Protein AF-A0A376D5G4-F1 (afdb_monomer_lite)

Foldseek 3Di:
DDCDLVNLQPVLLVQALVNLVVVLVVLVVVLVVLVVVVVVVVVVVVVLVPDPVNPVPDDPVNVVVVVVVVVVSVVVSVSSVSSNVSSVVSNVVNVVVVVVVVVVVVVPD

Structure (mmCIF, N/CA/C/O backbone):
data_AF-A0A376D5G4-F1
#
_entry.id   AF-A0A376D5G4-F1
#
loop_
_atom_site.group_PDB
_atom_site.id
_atom_site.type_symbol
_atom_site.label_atom_id
_atom_site.label_alt_id
_atom_site.label_comp_id
_atom_site.label_asym_id
_atom_site.label_entity_id
_atom_site.label_seq_id
_atom_site.pdbx_PDB_ins_code
_atom_site.Cartn_x
_atom_site.Cartn_y
_atom_site.Cartn_z
_atom_site.occupancy
_atom_site.B_iso_or_equiv
_atom_site.auth_seq_id
_atom_site.auth_comp_id
_atom_site.auth_asym_id
_atom_site.auth_atom_id
_atom_site.pdbx_PDB_model_num
ATOM 1 N N . MET A 1 1 ? -14.534 -16.617 10.571 1.00 50.06 1 MET A N 1
ATOM 2 C CA . MET A 1 1 ? -14.064 -15.973 9.324 1.00 50.06 1 MET A CA 1
ATOM 3 C C . MET A 1 1 ? -12.883 -15.090 9.670 1.00 50.06 1 MET A C 1
ATOM 5 O O . MET A 1 1 ? -12.962 -14.406 10.684 1.00 50.06 1 MET A O 1
ATOM 9 N N . ALA A 1 2 ? -11.804 -15.140 8.888 1.00 60.34 2 ALA A N 1
ATOM 10 C CA . ALA A 1 2 ? -10.688 -14.211 9.049 1.00 60.34 2 ALA A CA 1
ATOM 11 C C . ALA A 1 2 ? -11.175 -12.782 8.752 1.00 60.34 2 ALA A C 1
ATOM 13 O O . ALA A 1 2 ? -11.912 -12.575 7.790 1.00 60.34 2 ALA A O 1
ATOM 14 N N . LYS A 1 3 ? -10.819 -11.820 9.607 1.00 66.00 3 LYS A N 1
ATOM 15 C CA . LYS A 1 3 ? -11.129 -10.401 9.404 1.00 66.00 3 LYS A CA 1
ATOM 16 C C . LYS A 1 3 ? -10.100 -9.841 8.426 1.00 66.00 3 LYS A C 1
ATOM 18 O O . LYS A 1 3 ? -8.978 -9.539 8.821 1.00 66.00 3 LYS A O 1
ATOM 23 N N . ASP A 1 4 ? -10.458 -9.799 7.151 1.00 66.62 4 ASP A N 1
ATOM 24 C CA . ASP A 1 4 ? -9.602 -9.281 6.086 1.00 66.62 4 ASP A CA 1
ATOM 25 C C . ASP A 1 4 ? -9.781 -7.763 5.885 1.00 66.62 4 ASP A C 1
ATOM 27 O O . ASP A 1 4 ? -10.556 -7.093 6.577 1.00 66.62 4 ASP A O 1
ATOM 31 N N . ALA A 1 5 ? -9.043 -7.201 4.926 1.00 65.06 5 ALA A N 1
ATOM 32 C CA . ALA A 1 5 ? -9.103 -5.778 4.608 1.00 65.06 5 ALA A CA 1
ATOM 33 C C . ALA A 1 5 ? -10.511 -5.316 4.188 1.00 65.06 5 ALA A C 1
ATOM 35 O O . ALA A 1 5 ? -10.914 -4.200 4.512 1.00 65.06 5 ALA A O 1
ATOM 36 N N . TYR A 1 6 ? -11.283 -6.167 3.506 1.00 67.88 6 TYR A N 1
ATOM 37 C CA . TYR A 1 6 ? -12.645 -5.830 3.094 1.00 67.88 6 TYR A CA 1
ATOM 38 C C . TYR A 1 6 ? -13.570 -5.710 4.309 1.00 67.88 6 TYR A C 1
ATOM 40 O O . TYR A 1 6 ? -14.337 -4.748 4.420 1.00 67.88 6 TYR A O 1
ATOM 48 N N . TRP A 1 7 ? -13.442 -6.630 5.266 1.00 72.00 7 TRP A N 1
ATOM 49 C CA . TRP A 1 7 ? -14.158 -6.559 6.537 1.00 72.00 7 TRP A CA 1
ATOM 50 C C . TRP A 1 7 ? -13.809 -5.287 7.328 1.00 72.00 7 TRP A C 1
ATOM 52 O O . TRP A 1 7 ? -14.705 -4.613 7.837 1.00 72.00 7 TRP A O 1
ATOM 62 N N . LEU A 1 8 ? -12.528 -4.901 7.372 1.00 66.50 8 LEU A N 1
ATOM 63 C CA . LEU A 1 8 ? -12.057 -3.675 8.039 1.00 66.50 8 LEU A CA 1
ATOM 64 C C . LEU A 1 8 ? -12.554 -2.373 7.397 1.00 66.50 8 LEU A C 1
ATOM 66 O O . LEU A 1 8 ? -12.542 -1.333 8.049 1.00 66.50 8 LEU A O 1
ATOM 70 N N . VAL A 1 9 ? -12.982 -2.393 6.138 1.00 68.81 9 VAL A N 1
ATOM 71 C CA . VAL A 1 9 ? -13.575 -1.217 5.487 1.00 68.81 9 VAL A CA 1
ATOM 72 C C . VAL A 1 9 ? -15.091 -1.203 5.670 1.00 68.81 9 VAL A C 1
ATOM 74 O O . VAL A 1 9 ? -15.668 -0.159 5.967 1.00 68.81 9 VAL A O 1
ATOM 77 N N . LYS A 1 10 ? -15.748 -2.358 5.525 1.00 73.62 10 LYS A N 1
ATOM 78 C CA . LYS A 1 10 ? -17.213 -2.458 5.497 1.00 73.62 10 LYS A CA 1
ATOM 79 C C . LYS A 1 10 ? -17.859 -2.568 6.877 1.00 73.62 10 LYS A C 1
ATOM 81 O O . LYS A 1 10 ? -18.902 -1.970 7.121 1.00 73.62 10 LYS A O 1
ATOM 86 N N . ASP A 1 11 ? -17.257 -3.343 7.771 1.00 77.56 11 ASP A N 1
ATOM 87 C CA . ASP A 1 11 ? -17.857 -3.774 9.038 1.00 77.56 11 ASP A CA 1
ATOM 88 C C . ASP A 1 11 ? -17.091 -3.235 10.264 1.00 77.56 11 ASP A C 1
ATOM 90 O O . ASP A 1 11 ? -17.301 -3.687 11.391 1.00 77.56 11 ASP A O 1
ATOM 94 N N . PHE A 1 12 ? -16.229 -2.228 10.076 1.00 74.25 12 PHE A N 1
ATOM 95 C CA . PHE A 1 12 ? -15.319 -1.703 11.107 1.00 74.25 12 PHE A CA 1
ATOM 96 C C . PHE A 1 12 ? -16.010 -1.216 12.388 1.00 74.25 12 PHE A C 1
ATOM 98 O O . PHE A 1 12 ? -15.440 -1.306 13.474 1.00 74.25 12 PHE A O 1
ATOM 105 N N . SER A 1 13 ? -17.259 -0.751 12.297 1.00 75.31 13 SER A N 1
ATOM 106 C CA . SER A 1 13 ? -18.063 -0.330 13.454 1.00 75.31 13 SER A CA 1
ATOM 107 C C . SER A 1 13 ? -18.290 -1.466 14.465 1.00 75.31 13 SER A C 1
ATOM 109 O O . SER A 1 13 ? -18.473 -1.235 15.668 1.00 75.31 13 SER A O 1
ATOM 111 N N . ARG A 1 14 ? -18.208 -2.718 14.002 1.00 79.69 14 ARG A N 1
ATOM 112 C CA . ARG A 1 14 ? -18.338 -3.930 14.818 1.00 79.69 14 ARG A CA 1
ATOM 113 C C . ARG A 1 14 ? -17.029 -4.334 15.505 1.00 79.69 14 ARG A C 1
ATOM 115 O O . ARG A 1 14 ? -17.080 -5.139 16.426 1.00 79.69 14 ARG A O 1
ATOM 122 N N . CYS A 1 15 ? -15.890 -3.744 15.135 1.00 78.50 15 CYS A N 1
ATOM 123 C CA . CYS A 1 15 ? -14.576 -4.027 15.724 1.00 78.50 15 CYS A CA 1
ATOM 124 C C . CYS A 1 15 ? -14.491 -3.545 17.180 1.00 78.50 15 CYS A C 1
ATOM 126 O O . CYS A 1 15 ? -14.833 -2.392 17.460 1.00 78.50 15 CYS A O 1
ATOM 128 N N . SER A 1 16 ? -14.094 -4.398 18.128 1.00 80.94 16 SER A N 1
ATOM 129 C CA . SER A 1 16 ? -13.894 -3.973 19.522 1.00 80.94 16 SER A CA 1
ATOM 130 C C . SER A 1 16 ? -12.712 -2.994 19.639 1.00 80.94 16 SER A C 1
ATOM 132 O O . SER A 1 16 ? -11.900 -2.872 18.725 1.00 80.94 16 SER A O 1
ATOM 134 N N . ALA A 1 17 ? -12.610 -2.260 20.752 1.00 74.19 17 ALA A N 1
ATOM 135 C CA . ALA A 1 17 ? -11.509 -1.311 20.934 1.00 74.19 17 ALA A CA 1
ATOM 136 C C . ALA A 1 17 ? -10.141 -2.010 21.029 1.00 74.19 17 ALA A C 1
ATOM 138 O O . ALA A 1 17 ? -9.158 -1.470 20.532 1.00 74.19 17 ALA A O 1
ATOM 139 N N . ASP A 1 18 ? -10.074 -3.192 21.642 1.00 75.81 18 ASP A N 1
ATOM 140 C CA . ASP A 1 18 ? -8.820 -3.938 21.782 1.00 75.81 18 ASP A CA 1
ATOM 141 C C . ASP A 1 18 ? -8.439 -4.640 20.476 1.00 75.81 18 ASP A C 1
ATOM 143 O O . ASP A 1 18 ? -7.296 -4.534 20.044 1.00 75.81 18 ASP A O 1
ATOM 147 N N . GLU A 1 19 ? -9.419 -5.201 19.761 1.00 76.62 19 GLU A N 1
ATOM 148 C CA . GLU A 1 19 ? -9.209 -5.720 18.403 1.00 76.62 19 GLU A CA 1
ATOM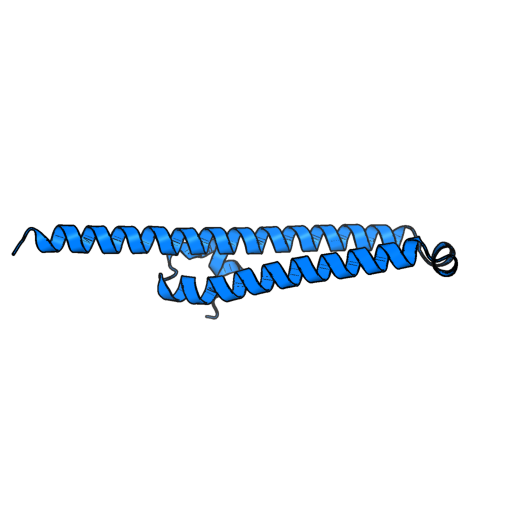 149 C C . GLU A 1 19 ? -8.700 -4.620 17.461 1.00 76.62 19 GLU A C 1
ATOM 151 O O . GLU A 1 19 ? -7.789 -4.833 16.664 1.00 76.62 19 GLU A O 1
ATOM 156 N N . ALA A 1 20 ? -9.249 -3.406 17.572 1.00 76.19 20 ALA A N 1
ATOM 157 C CA . ALA A 1 20 ? -8.823 -2.296 16.736 1.00 76.19 20 ALA A CA 1
ATOM 158 C C . ALA A 1 20 ? -7.374 -1.862 17.015 1.00 76.19 20 ALA A C 1
ATOM 160 O O . ALA A 1 20 ? -6.665 -1.485 16.082 1.00 76.19 20 ALA A O 1
ATOM 161 N N . LYS A 1 21 ? -6.917 -1.937 18.274 1.00 78.12 21 LYS A N 1
ATOM 162 C CA . LYS A 1 21 ? -5.519 -1.656 18.645 1.00 78.12 21 LYS A CA 1
ATOM 163 C C . LYS A 1 21 ? -4.555 -2.710 18.104 1.00 78.12 21 LYS A C 1
ATOM 165 O O . LYS A 1 21 ? -3.454 -2.359 17.701 1.00 78.12 21 LYS A O 1
ATOM 170 N N . GLU A 1 22 ? -4.947 -3.979 18.065 1.00 79.38 22 GLU A N 1
ATOM 171 C CA . GLU A 1 22 ? -4.115 -5.027 17.459 1.00 79.38 22 GLU A CA 1
ATOM 172 C C . GLU A 1 22 ? -3.989 -4.819 15.942 1.00 79.38 22 GLU A C 1
ATOM 174 O O . GLU A 1 22 ? -2.897 -4.908 15.378 1.00 79.38 22 GLU A O 1
ATOM 179 N N . CYS A 1 23 ? -5.090 -4.454 15.277 1.00 75.00 23 CYS A N 1
ATOM 180 C CA . CYS A 1 23 ? -5.092 -4.214 13.836 1.00 75.00 23 CYS A CA 1
ATOM 181 C C . CYS A 1 23 ? -4.350 -2.932 13.424 1.00 75.00 23 CYS A C 1
ATOM 183 O O . CYS A 1 23 ? -3.807 -2.889 12.319 1.00 75.00 23 CYS A O 1
ATOM 185 N N . ILE A 1 24 ? -4.308 -1.892 14.269 1.00 80.06 24 ILE A N 1
ATOM 186 C CA . ILE A 1 24 ? -3.695 -0.610 13.884 1.00 80.06 24 ILE A CA 1
ATOM 187 C C . ILE A 1 24 ? -2.180 -0.729 13.705 1.00 80.06 24 ILE A C 1
ATOM 189 O O . ILE A 1 24 ? -1.637 -0.166 12.761 1.00 80.06 24 ILE A O 1
ATOM 193 N N . ALA A 1 25 ? -1.512 -1.527 14.544 1.00 75.44 25 ALA A N 1
ATOM 194 C CA . ALA A 1 25 ? -0.078 -1.772 14.424 1.00 75.44 25 ALA A CA 1
ATOM 195 C C . ALA A 1 25 ? 0.260 -2.479 13.100 1.00 75.44 25 ALA A C 1
ATOM 197 O O . ALA A 1 25 ? 1.197 -2.087 12.405 1.00 75.44 25 ALA A O 1
ATOM 198 N N . ALA A 1 26 ? -0.545 -3.474 12.713 1.00 74.44 26 ALA A N 1
ATOM 199 C CA . ALA A 1 26 ? -0.388 -4.175 11.442 1.00 74.44 26 ALA A CA 1
ATOM 200 C C . ALA A 1 26 ? -0.653 -3.257 10.235 1.00 74.44 26 ALA A C 1
ATOM 202 O O . ALA A 1 26 ? 0.111 -3.274 9.267 1.00 74.44 26 ALA A O 1
ATOM 203 N N . ALA A 1 27 ? -1.701 -2.427 10.295 1.00 76.06 27 ALA A N 1
ATOM 204 C CA . ALA A 1 27 ? -2.023 -1.471 9.238 1.00 76.06 27 ALA A CA 1
ATOM 205 C C . ALA A 1 27 ? -0.905 -0.428 9.058 1.00 76.06 27 ALA A C 1
ATOM 207 O O . ALA A 1 27 ? -0.434 -0.231 7.937 1.00 76.06 27 ALA A O 1
ATOM 208 N N . SER A 1 28 ? -0.408 0.154 10.154 1.00 76.19 28 SER A N 1
ATOM 209 C CA . SER A 1 28 ? 0.689 1.127 10.114 1.00 76.19 28 SER A CA 1
ATOM 210 C C . SER A 1 28 ? 2.005 0.536 9.639 1.00 76.19 28 SER A C 1
ATOM 212 O O . SER A 1 28 ? 2.635 1.120 8.759 1.00 76.19 28 SER A O 1
ATOM 214 N N . GLY A 1 29 ? 2.382 -0.653 10.117 1.00 77.56 29 GLY A N 1
ATOM 215 C CA . GLY A 1 29 ? 3.581 -1.336 9.623 1.00 77.56 29 GLY A CA 1
ATOM 216 C C . GLY A 1 29 ? 3.495 -1.674 8.130 1.00 77.56 29 GLY A C 1
ATOM 217 O O . GLY A 1 29 ? 4.478 -1.540 7.397 1.00 77.56 29 GLY A O 1
ATOM 218 N N . THR A 1 30 ? 2.306 -2.045 7.643 1.00 80.00 30 THR A N 1
ATOM 219 C CA . THR A 1 30 ? 2.076 -2.302 6.211 1.00 80.00 30 THR A CA 1
ATOM 220 C C . THR A 1 30 ? 2.180 -1.015 5.392 1.00 80.00 30 THR A C 1
ATOM 222 O O . THR A 1 30 ? 2.830 -1.011 4.347 1.00 80.00 30 THR A O 1
ATOM 225 N N . ARG A 1 31 ? 1.589 0.090 5.870 1.00 80.12 31 ARG A N 1
ATOM 226 C CA . ARG A 1 31 ? 1.668 1.403 5.212 1.00 80.12 31 ARG A CA 1
ATOM 227 C C . ARG A 1 31 ? 3.111 1.876 5.081 1.00 80.12 31 ARG A C 1
ATOM 229 O O . ARG A 1 31 ? 3.525 2.278 3.997 1.00 80.12 31 ARG A O 1
ATOM 236 N N . GLU A 1 32 ? 3.875 1.787 6.166 1.00 83.19 32 GLU A N 1
ATOM 237 C CA . GLU A 1 32 ? 5.289 2.157 6.197 1.00 83.19 32 GLU A CA 1
ATOM 238 C C . GLU A 1 32 ? 6.118 1.296 5.236 1.00 83.19 32 GLU A C 1
ATOM 240 O O . GLU A 1 32 ? 6.867 1.827 4.416 1.00 83.19 32 GLU A O 1
ATOM 245 N N . SER A 1 33 ? 5.928 -0.026 5.272 1.00 83.88 33 SER A N 1
ATOM 246 C CA . SER A 1 33 ? 6.617 -0.956 4.368 1.00 83.88 33 SER A CA 1
ATOM 247 C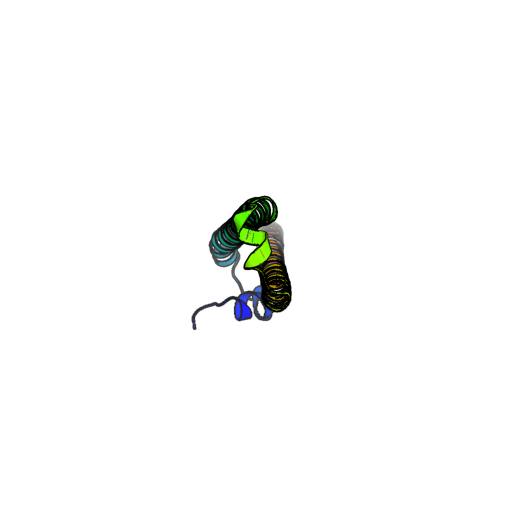 C . SER A 1 33 ? 6.327 -0.645 2.898 1.00 83.88 33 SER A C 1
ATOM 249 O O . SER A 1 33 ? 7.234 -0.668 2.067 1.00 83.88 33 SER A O 1
ATOM 251 N N . LEU A 1 34 ? 5.075 -0.307 2.577 1.00 85.12 34 LEU A N 1
ATOM 252 C CA . LEU A 1 34 ? 4.654 0.040 1.224 1.00 85.12 34 LEU A CA 1
ATOM 253 C C . LEU A 1 34 ? 5.290 1.357 0.751 1.00 85.12 34 LEU A C 1
ATOM 255 O O . LEU A 1 34 ? 5.840 1.397 -0.348 1.00 85.12 34 LEU A O 1
ATOM 259 N N . ILE A 1 35 ? 5.304 2.402 1.586 1.00 84.06 35 ILE A N 1
ATOM 260 C CA . ILE A 1 35 ? 5.983 3.674 1.274 1.00 84.06 35 ILE A CA 1
ATOM 261 C C . ILE A 1 35 ? 7.485 3.452 1.058 1.00 84.06 35 ILE A C 1
ATOM 263 O O . ILE A 1 35 ? 8.042 3.916 0.061 1.00 84.06 35 ILE A O 1
ATOM 267 N N . ASN A 1 36 ? 8.139 2.710 1.956 1.00 81.56 36 ASN A N 1
ATOM 268 C CA . ASN A 1 36 ? 9.566 2.410 1.853 1.00 81.56 36 ASN A CA 1
ATOM 269 C C . ASN A 1 36 ? 9.886 1.630 0.568 1.00 81.56 36 ASN A C 1
ATOM 271 O O . ASN A 1 36 ? 10.845 1.965 -0.131 1.00 81.56 36 ASN A O 1
ATOM 275 N N . GLY A 1 37 ? 9.056 0.643 0.217 1.00 82.75 37 GLY A N 1
ATOM 276 C CA . GLY A 1 37 ? 9.182 -0.127 -1.021 1.00 82.75 37 GLY A CA 1
ATOM 277 C C . GLY A 1 37 ? 9.073 0.740 -2.278 1.00 82.75 37 GLY A C 1
ATOM 278 O O . GLY A 1 37 ? 9.936 0.656 -3.152 1.00 82.75 37 GLY A O 1
ATOM 279 N N . ILE A 1 38 ? 8.078 1.635 -2.347 1.00 86.94 38 ILE A N 1
ATOM 280 C CA . ILE A 1 38 ? 7.944 2.611 -3.447 1.00 86.94 38 ILE A CA 1
ATOM 281 C C . ILE A 1 38 ? 9.188 3.499 -3.536 1.00 86.94 38 ILE A C 1
ATOM 283 O O . ILE A 1 38 ? 9.695 3.747 -4.628 1.00 86.94 38 ILE A O 1
ATOM 287 N N . GLY A 1 39 ? 9.710 3.954 -2.393 1.00 81.06 39 GLY A N 1
ATOM 288 C CA . GLY A 1 39 ? 10.929 4.758 -2.341 1.00 81.06 39 GLY A CA 1
ATOM 289 C C . GLY A 1 39 ? 12.150 4.031 -2.913 1.00 81.06 39 GLY A C 1
ATOM 290 O O . GLY A 1 39 ? 12.951 4.642 -3.619 1.00 81.06 39 GLY A O 1
ATOM 291 N N . VAL A 1 40 ? 12.290 2.726 -2.657 1.00 84.50 40 VAL A N 1
ATOM 292 C CA . VAL A 1 40 ? 13.347 1.894 -3.259 1.00 84.50 40 VAL A CA 1
ATOM 293 C C . VAL A 1 40 ? 13.154 1.767 -4.769 1.00 84.50 40 VAL A C 1
ATOM 295 O O . VAL A 1 40 ? 14.113 1.971 -5.508 1.00 84.50 40 VAL A O 1
ATOM 298 N N . ILE A 1 41 ? 11.929 1.508 -5.237 1.00 86.00 41 ILE A N 1
ATOM 299 C CA . ILE A 1 41 ? 11.620 1.452 -6.675 1.00 86.00 41 ILE A CA 1
ATOM 300 C C . ILE A 1 41 ? 11.996 2.774 -7.354 1.00 86.00 41 ILE A C 1
ATOM 302 O O . ILE A 1 41 ? 12.697 2.760 -8.359 1.00 86.00 41 ILE A O 1
ATOM 306 N N . GLY A 1 42 ? 11.625 3.918 -6.773 1.00 80.38 42 GLY A N 1
ATOM 307 C CA . GLY A 1 42 ? 11.994 5.236 -7.298 1.00 80.38 42 GLY A CA 1
ATOM 308 C C . GLY A 1 42 ? 13.509 5.440 -7.418 1.00 80.38 42 GLY A C 1
ATOM 309 O O . GLY A 1 42 ? 13.980 5.958 -8.427 1.00 80.38 42 GLY A O 1
ATOM 310 N N . LYS A 1 43 ? 14.291 4.980 -6.431 1.00 79.25 43 LYS A N 1
ATOM 311 C CA . LYS A 1 43 ? 15.764 5.022 -6.493 1.00 79.25 43 LYS A CA 1
ATOM 312 C C . LYS A 1 43 ? 16.318 4.145 -7.615 1.00 79.25 43 LYS A C 1
ATOM 314 O O . LYS A 1 43 ? 17.217 4.582 -8.323 1.00 79.25 43 LYS A O 1
ATOM 319 N N . LEU A 1 44 ? 15.786 2.933 -7.784 1.00 82.00 44 LEU A N 1
ATOM 320 C CA . LEU A 1 44 ? 16.207 2.020 -8.850 1.00 82.00 44 LEU A CA 1
ATOM 321 C C . LEU A 1 44 ? 15.888 2.589 -10.235 1.00 82.00 44 LEU A C 1
ATOM 323 O O . LEU A 1 44 ? 16.733 2.536 -11.120 1.00 82.00 44 LEU A O 1
ATOM 327 N N . LEU A 1 45 ? 14.710 3.195 -10.400 1.00 82.31 45 LEU A N 1
ATOM 328 C CA . LEU A 1 45 ? 14.321 3.868 -11.640 1.00 82.31 45 LEU A CA 1
ATOM 329 C C . LEU A 1 45 ? 15.199 5.074 -11.948 1.00 82.31 45 LEU A C 1
ATOM 331 O O . LEU A 1 45 ? 15.548 5.289 -13.101 1.00 82.31 45 LEU A O 1
ATOM 335 N N . PHE A 1 46 ? 15.568 5.849 -10.928 1.00 80.44 46 PHE A N 1
ATOM 336 C CA . PHE A 1 46 ? 16.507 6.951 -11.096 1.00 80.44 46 PHE A CA 1
ATOM 337 C C . PHE A 1 46 ? 17.870 6.440 -11.570 1.00 80.44 46 PHE A C 1
ATOM 339 O O . PHE A 1 46 ? 18.387 6.941 -12.560 1.00 80.44 46 PHE A O 1
ATOM 346 N N . ILE A 1 47 ? 18.413 5.404 -10.917 1.00 78.81 47 ILE A N 1
ATOM 347 C CA . ILE A 1 47 ? 19.683 4.779 -11.315 1.00 78.81 47 ILE A CA 1
ATOM 348 C C . ILE A 1 47 ? 19.605 4.299 -12.767 1.00 78.81 47 ILE A C 1
ATOM 350 O O . ILE A 1 47 ? 20.473 4.659 -13.558 1.00 78.81 47 ILE A O 1
ATOM 354 N N . ALA A 1 48 ? 18.547 3.563 -13.124 1.00 77.69 48 ALA A N 1
ATOM 355 C CA . ALA A 1 48 ? 18.325 3.083 -14.484 1.00 77.69 48 ALA A CA 1
ATOM 356 C C . ALA A 1 48 ? 18.238 4.244 -15.487 1.00 77.69 48 ALA A C 1
ATOM 358 O O . ALA A 1 48 ? 18.964 4.252 -16.466 1.00 77.69 48 ALA A O 1
ATOM 359 N N . GLY A 1 49 ? 17.441 5.281 -15.216 1.00 73.81 49 GLY A N 1
ATOM 360 C CA . GLY A 1 49 ? 17.298 6.434 -16.114 1.00 73.81 49 GLY A CA 1
ATOM 361 C C . GLY A 1 49 ? 18.554 7.303 -16.262 1.00 73.81 49 GLY A C 1
ATOM 362 O O . GLY A 1 49 ? 18.616 8.122 -17.173 1.00 73.81 49 GLY A O 1
ATOM 363 N N . THR A 1 50 ? 19.541 7.148 -15.376 1.00 78.25 50 THR A N 1
ATOM 364 C CA . THR A 1 50 ? 20.847 7.833 -15.448 1.00 78.25 50 THR A CA 1
ATOM 365 C C . THR A 1 50 ? 21.986 6.934 -15.934 1.00 78.25 50 THR A C 1
ATOM 367 O O . THR A 1 50 ? 23.125 7.387 -15.996 1.00 78.25 50 THR A O 1
ATOM 370 N N . SER A 1 51 ? 21.701 5.665 -16.234 1.00 76.25 51 SER A N 1
ATOM 371 C CA . SER A 1 51 ? 22.673 4.708 -16.756 1.00 76.25 51 SER A CA 1
ATOM 372 C C . SER A 1 51 ? 22.675 4.754 -18.282 1.00 76.25 51 SER A C 1
ATOM 374 O O . SER A 1 51 ? 21.627 4.601 -18.907 1.00 76.25 51 SER A O 1
ATOM 376 N N . ASP A 1 52 ? 23.859 4.920 -18.872 1.00 69.56 52 ASP A N 1
ATOM 377 C CA . ASP A 1 52 ? 24.035 4.931 -20.330 1.00 69.56 52 ASP A CA 1
ATOM 378 C C . ASP A 1 52 ? 23.636 3.589 -20.978 1.00 69.56 52 ASP A C 1
ATOM 380 O O . ASP A 1 52 ? 23.184 3.571 -22.119 1.00 69.56 52 ASP A O 1
ATOM 384 N N . ASP A 1 53 ? 23.715 2.481 -20.231 1.00 69.31 53 ASP A N 1
ATOM 385 C CA . ASP A 1 53 ? 23.362 1.133 -20.700 1.00 69.31 53 ASP A CA 1
ATOM 386 C C . ASP A 1 53 ? 21.840 0.894 -20.764 1.00 69.31 53 ASP A C 1
ATOM 388 O O . ASP A 1 53 ? 21.370 0.012 -21.477 1.00 69.31 53 ASP A O 1
ATOM 392 N N . ALA A 1 54 ? 21.043 1.668 -20.022 1.00 61.97 54 ALA A N 1
ATOM 393 C CA . ALA A 1 54 ? 19.600 1.445 -19.905 1.00 61.97 54 ALA A CA 1
ATOM 394 C C . ALA A 1 54 ? 18.777 2.147 -20.999 1.00 61.97 54 ALA A C 1
ATOM 396 O O . ALA A 1 54 ? 17.615 1.796 -21.217 1.00 61.97 54 ALA A O 1
ATOM 397 N N . ALA A 1 55 ? 19.3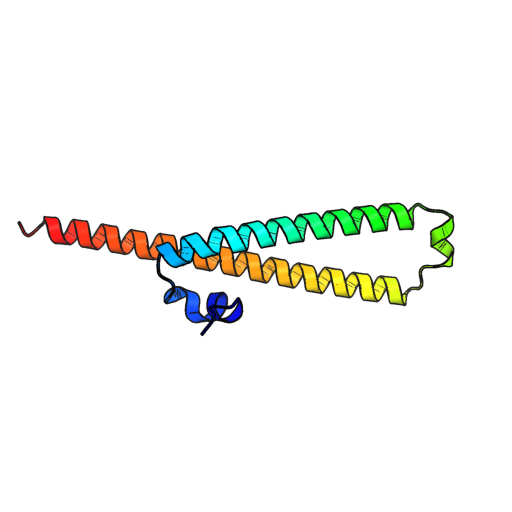50 3.146 -21.679 1.00 60.91 55 ALA A N 1
ATOM 398 C CA . ALA A 1 55 ? 18.635 3.981 -22.646 1.00 60.91 55 ALA A CA 1
ATOM 399 C C . ALA A 1 55 ? 18.138 3.199 -23.878 1.00 60.91 55 ALA A C 1
ATOM 401 O O . ALA A 1 55 ? 17.100 3.551 -24.438 1.00 60.91 55 ALA A O 1
ATOM 402 N N . ASP A 1 56 ? 18.832 2.119 -24.248 1.00 66.50 56 ASP A N 1
ATOM 403 C CA . ASP A 1 56 ? 18.493 1.282 -25.405 1.00 66.50 56 ASP A CA 1
ATOM 404 C C . ASP A 1 56 ? 17.569 0.094 -25.057 1.00 66.50 56 ASP A C 1
ATOM 406 O O . ASP A 1 56 ? 17.017 -0.545 -25.956 1.00 66.50 56 ASP A O 1
ATOM 410 N N . GLU A 1 57 ? 17.356 -0.198 -23.767 1.00 68.12 57 GLU A N 1
ATOM 411 C CA . GLU A 1 57 ? 16.590 -1.370 -23.309 1.00 68.12 57 GLU A CA 1
ATOM 412 C C . GLU A 1 57 ? 15.154 -1.049 -22.859 1.00 68.12 57 GLU A C 1
ATOM 414 O O . GLU A 1 57 ? 14.304 -1.942 -22.821 1.00 68.12 57 GLU A O 1
ATOM 419 N N . VAL A 1 58 ? 14.844 0.211 -22.534 1.00 71.81 58 VAL A N 1
ATOM 420 C CA . VAL A 1 58 ? 13.530 0.590 -21.989 1.00 71.81 58 VAL A CA 1
ATOM 421 C C . VAL A 1 58 ? 12.566 0.983 -23.105 1.00 71.81 58 VAL A C 1
ATOM 423 O O . VAL A 1 58 ? 12.690 2.038 -23.727 1.00 71.81 58 VAL A O 1
ATOM 426 N N . ASN A 1 59 ? 11.538 0.163 -23.327 1.00 77.56 59 ASN A N 1
ATOM 427 C CA . ASN A 1 59 ? 10.482 0.489 -24.281 1.00 77.56 59 ASN A CA 1
ATOM 428 C C . ASN A 1 59 ? 9.347 1.311 -23.620 1.00 77.56 59 ASN A C 1
ATOM 430 O O . ASN A 1 59 ? 9.118 1.270 -22.410 1.00 77.56 59 ASN A O 1
ATOM 434 N N . ASN A 1 60 ? 8.565 2.030 -24.433 1.00 73.06 60 ASN A N 1
ATOM 435 C CA . ASN A 1 60 ? 7.435 2.837 -23.945 1.00 73.06 60 ASN A CA 1
ATOM 436 C C . ASN A 1 60 ? 6.355 2.019 -23.206 1.00 73.06 60 ASN A C 1
ATOM 438 O O . ASN A 1 60 ? 5.626 2.573 -22.382 1.00 73.06 60 ASN A O 1
ATOM 442 N N . SER A 1 61 ? 6.220 0.720 -23.498 1.00 78.06 61 SER A N 1
ATOM 443 C CA . SER A 1 61 ? 5.243 -0.145 -22.827 1.00 78.06 61 SER A CA 1
ATOM 444 C C . SER A 1 61 ? 5.660 -0.503 -21.399 1.00 78.06 61 SER A C 1
ATOM 446 O O . SER A 1 61 ? 4.801 -0.542 -20.522 1.00 78.06 61 SER A O 1
ATOM 448 N N . ASP A 1 62 ? 6.959 -0.631 -21.129 1.00 81.31 62 ASP A N 1
ATOM 449 C CA . ASP A 1 62 ? 7.492 -0.869 -19.786 1.00 81.31 62 ASP A CA 1
ATOM 450 C C . ASP A 1 62 ? 7.273 0.356 -18.894 1.00 81.31 62 ASP A C 1
ATOM 452 O O . ASP A 1 62 ? 6.844 0.229 -17.747 1.00 81.31 62 ASP A O 1
ATOM 456 N N . ILE A 1 63 ? 7.456 1.559 -19.449 1.00 75.88 63 ILE A N 1
ATOM 457 C CA . ILE A 1 63 ? 7.156 2.824 -18.759 1.00 75.88 63 ILE A CA 1
ATOM 458 C C . ILE A 1 63 ? 5.660 2.919 -18.426 1.00 75.88 63 ILE A C 1
ATOM 460 O O . ILE A 1 63 ? 5.289 3.310 -17.317 1.00 75.88 63 ILE A O 1
ATOM 464 N N . ALA A 1 64 ? 4.784 2.536 -19.360 1.00 70.81 64 ALA A N 1
ATOM 465 C CA . ALA A 1 64 ? 3.341 2.536 -19.129 1.00 70.81 64 ALA A CA 1
ATOM 466 C C . ALA A 1 64 ? 2.923 1.513 -18.055 1.00 70.81 64 ALA A C 1
ATOM 468 O O . ALA A 1 64 ? 2.143 1.849 -17.161 1.00 70.81 64 ALA A O 1
ATOM 469 N N . LEU A 1 65 ? 3.470 0.292 -18.101 1.00 80.25 65 LEU A N 1
ATOM 470 C CA . LEU A 1 65 ? 3.232 -0.755 -17.099 1.00 80.25 65 LEU A CA 1
ATOM 471 C C . LEU A 1 65 ? 3.721 -0.335 -15.712 1.00 80.25 65 LEU A C 1
ATOM 473 O O . LEU A 1 65 ? 3.043 -0.574 -14.714 1.00 80.25 65 LEU A O 1
ATOM 477 N N . LEU A 1 66 ? 4.868 0.336 -15.646 1.00 84.12 66 LEU A N 1
ATOM 478 C CA . LEU A 1 66 ? 5.402 0.893 -14.414 1.00 84.12 66 LEU A CA 1
ATOM 479 C C . LEU A 1 66 ? 4.504 2.002 -13.849 1.00 84.12 66 LEU A C 1
ATOM 481 O O . LEU A 1 66 ? 4.235 2.022 -12.647 1.00 84.12 66 LEU A O 1
ATOM 485 N N . GLY A 1 67 ? 4.001 2.898 -14.701 1.00 76.19 67 GLY A N 1
ATOM 486 C CA . GLY A 1 67 ? 3.042 3.929 -14.302 1.00 76.19 67 GLY A CA 1
ATOM 487 C C . GLY A 1 67 ? 1.745 3.337 -13.741 1.00 76.19 67 GLY A C 1
ATOM 488 O O . GLY A 1 67 ? 1.277 3.751 -12.678 1.00 76.19 67 GLY A O 1
ATOM 489 N N . ASP A 1 68 ? 1.195 2.320 -14.408 1.00 79.81 68 ASP A N 1
ATOM 490 C CA . ASP A 1 68 ? 0.013 1.583 -13.947 1.00 79.81 68 ASP A CA 1
ATOM 491 C C . ASP A 1 68 ? 0.273 0.851 -12.617 1.00 79.81 68 ASP A C 1
ATOM 493 O O . ASP A 1 68 ? -0.538 0.916 -11.689 1.00 79.81 68 ASP A O 1
ATOM 497 N N . PHE A 1 69 ? 1.442 0.223 -12.472 1.00 86.12 69 PHE A N 1
ATOM 498 C CA . PHE A 1 69 ? 1.868 -0.394 -11.219 1.00 86.12 69 PHE A CA 1
ATOM 499 C C . PHE A 1 69 ? 1.934 0.624 -10.069 1.00 86.12 69 PHE A C 1
ATOM 501 O O . PHE A 1 69 ? 1.318 0.402 -9.024 1.00 86.12 69 PHE A O 1
ATOM 508 N N . ILE A 1 70 ? 2.600 1.768 -10.265 1.00 85.44 70 ILE A N 1
ATOM 509 C CA . ILE A 1 70 ? 2.691 2.835 -9.254 1.00 85.44 70 ILE A CA 1
ATOM 510 C C . ILE A 1 70 ? 1.293 3.353 -8.881 1.00 85.44 70 ILE A C 1
ATOM 512 O O . ILE A 1 70 ? 0.998 3.528 -7.697 1.00 85.44 70 ILE A O 1
ATOM 516 N N . SER A 1 71 ? 0.398 3.533 -9.859 1.00 75.69 71 SER A N 1
ATOM 517 C CA . SER A 1 71 ? -0.988 3.957 -9.613 1.00 75.69 71 SER A CA 1
ATOM 518 C C . SER A 1 71 ? -1.764 2.952 -8.750 1.00 75.69 71 SER A C 1
ATOM 520 O O . SER A 1 71 ? -2.436 3.332 -7.787 1.00 75.69 71 SER A O 1
ATOM 522 N N . LYS A 1 72 ? -1.636 1.649 -9.031 1.00 83.75 72 LYS A N 1
ATOM 523 C CA . LYS A 1 72 ? -2.261 0.588 -8.221 1.00 83.75 72 LYS A CA 1
ATOM 524 C C . LYS A 1 72 ? -1.715 0.560 -6.795 1.00 83.75 72 LYS A C 1
ATOM 526 O O . LYS A 1 72 ? -2.489 0.393 -5.853 1.00 83.75 72 LYS A O 1
ATOM 531 N N . ILE A 1 73 ? -0.412 0.771 -6.621 1.00 86.50 73 ILE A N 1
ATOM 532 C CA . ILE A 1 73 ? 0.212 0.863 -5.299 1.00 86.50 73 ILE A CA 1
ATOM 533 C C . ILE A 1 73 ? -0.294 2.093 -4.525 1.00 86.50 73 ILE A C 1
ATOM 535 O O . ILE A 1 73 ? -0.598 1.977 -3.338 1.00 86.50 73 ILE A O 1
ATOM 539 N N . ALA A 1 74 ? -0.470 3.245 -5.180 1.00 78.50 74 ALA A N 1
ATOM 540 C CA . ALA A 1 74 ? -1.063 4.428 -4.551 1.00 78.50 74 ALA A CA 1
ATOM 541 C C . ALA A 1 74 ? -2.492 4.154 -4.044 1.00 78.50 74 ALA A C 1
ATOM 543 O O . ALA A 1 74 ? -2.828 4.499 -2.912 1.00 78.50 74 ALA A O 1
ATOM 544 N N . ARG A 1 75 ? -3.309 3.432 -4.822 1.00 79.38 75 ARG A N 1
ATOM 545 C CA . ARG A 1 75 ? -4.653 3.007 -4.387 1.00 79.38 75 ARG A CA 1
ATOM 546 C C . ARG A 1 75 ? -4.617 2.044 -3.195 1.00 79.38 75 ARG A C 1
ATOM 548 O O . ARG A 1 75 ? -5.484 2.111 -2.326 1.00 79.38 75 ARG A O 1
ATOM 555 N N . LEU A 1 76 ? -3.623 1.153 -3.126 1.00 81.62 76 LEU A N 1
ATOM 556 C CA . LEU A 1 76 ? -3.419 0.291 -1.953 1.00 81.62 76 LEU A CA 1
ATOM 557 C C . LEU A 1 76 ? -3.046 1.112 -0.713 1.00 81.62 76 LEU A C 1
ATOM 559 O O . LEU A 1 76 ? -3.598 0.873 0.360 1.00 81.62 76 LEU A O 1
ATOM 563 N N . HIS A 1 77 ? -2.168 2.107 -0.864 1.00 84.19 77 HIS A N 1
ATOM 564 C CA . HIS A 1 77 ? -1.829 3.042 0.208 1.00 84.19 77 HIS A CA 1
ATOM 565 C C . HIS A 1 77 ? -3.071 3.775 0.742 1.00 84.19 77 HIS A C 1
ATOM 567 O O . HIS A 1 77 ? -3.280 3.824 1.955 1.00 84.19 77 HIS A O 1
ATOM 573 N N . GLU A 1 78 ? -3.927 4.294 -0.144 1.00 83.25 78 GLU 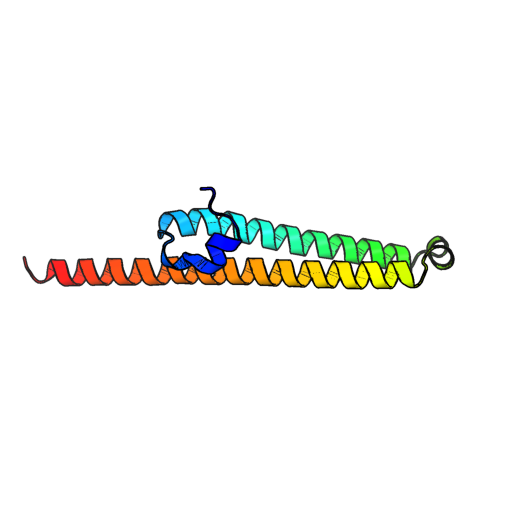A N 1
ATOM 574 C CA . GLU A 1 78 ? -5.197 4.931 0.234 1.00 83.25 78 GLU A CA 1
ATOM 575 C C . GLU A 1 78 ? -6.107 3.979 1.022 1.00 83.25 78 GLU A C 1
ATOM 577 O O . GLU A 1 78 ? -6.648 4.360 2.061 1.00 83.25 78 GLU A O 1
ATOM 582 N N . GLY A 1 79 ? -6.230 2.722 0.579 1.00 81.00 79 GLY A N 1
ATOM 583 C CA . GLY A 1 79 ? -7.012 1.700 1.279 1.00 81.00 79 GLY A CA 1
ATOM 584 C C . GLY A 1 79 ? -6.507 1.425 2.699 1.00 81.00 79 GLY A C 1
ATOM 585 O O . GLY A 1 79 ? -7.305 1.349 3.635 1.00 81.00 79 GLY A O 1
ATOM 586 N N . ILE A 1 80 ? -5.185 1.339 2.882 1.00 81.81 80 ILE A N 1
ATOM 587 C CA . ILE A 1 80 ? -4.572 1.155 4.206 1.00 81.81 80 ILE A CA 1
ATOM 588 C C . ILE A 1 80 ? -4.802 2.393 5.083 1.00 81.81 80 ILE A C 1
ATOM 590 O O . ILE A 1 80 ? -5.197 2.260 6.240 1.00 81.81 80 ILE A O 1
ATOM 594 N N . SER A 1 81 ? -4.627 3.597 4.531 1.00 83.56 81 SER A N 1
ATOM 595 C CA . SER A 1 81 ? -4.873 4.854 5.250 1.00 83.56 81 SER A CA 1
ATOM 596 C C . SER A 1 81 ? -6.333 4.986 5.703 1.00 83.56 81 SER A C 1
ATOM 598 O O . SER A 1 81 ? -6.612 5.484 6.799 1.00 83.56 81 SER A O 1
ATOM 600 N N . LEU A 1 82 ? -7.286 4.534 4.882 1.00 85.44 82 LEU A N 1
ATOM 601 C CA . LEU A 1 82 ? -8.701 4.503 5.247 1.00 85.44 82 LEU A CA 1
ATOM 602 C C . LEU A 1 82 ? -8.963 3.494 6.372 1.00 85.44 82 LEU A C 1
ATOM 604 O O . LEU A 1 82 ? -9.665 3.817 7.330 1.00 85.44 82 LEU A O 1
ATOM 608 N N . ALA A 1 83 ? -8.364 2.302 6.296 1.00 80.75 83 ALA A N 1
ATOM 609 C CA . ALA A 1 83 ? -8.471 1.298 7.350 1.00 80.75 83 ALA A CA 1
ATOM 610 C C . ALA A 1 83 ? -7.916 1.820 8.690 1.00 80.75 83 ALA A C 1
ATOM 612 O O . ALA A 1 83 ? -8.591 1.708 9.712 1.00 80.75 83 ALA A O 1
ATOM 613 N N . GLU A 1 84 ? -6.747 2.471 8.695 1.00 83.12 84 GLU A N 1
ATOM 614 C CA . GLU A 1 84 ? -6.201 3.135 9.890 1.00 83.12 84 GLU A CA 1
ATOM 615 C C . GLU A 1 84 ? -7.153 4.198 10.457 1.00 83.12 84 GLU A C 1
ATOM 617 O O . GLU A 1 84 ? -7.370 4.268 11.670 1.00 83.12 84 GLU A O 1
ATOM 622 N N . SER A 1 85 ? -7.747 5.026 9.595 1.00 85.44 85 SER A N 1
ATOM 623 C CA . SER A 1 85 ? -8.697 6.070 10.004 1.00 85.44 85 SER A CA 1
ATOM 624 C C . SER A 1 85 ? -9.946 5.466 10.654 1.00 85.44 85 SER A C 1
ATOM 626 O O . SER A 1 85 ? -10.377 5.919 11.718 1.00 85.44 85 SER A O 1
ATOM 628 N N . ASN A 1 86 ? -10.481 4.394 10.069 1.00 83.81 86 ASN A N 1
ATOM 629 C CA . ASN A 1 86 ? -11.626 3.657 10.597 1.00 83.81 86 ASN A CA 1
ATOM 630 C C . ASN A 1 86 ? -11.323 3.019 11.960 1.00 83.81 86 ASN A C 1
ATOM 632 O O . ASN A 1 86 ? -12.132 3.114 12.886 1.00 83.81 86 ASN A O 1
ATOM 636 N N . LEU A 1 87 ? -10.144 2.410 12.109 1.00 82.12 87 LEU A N 1
ATOM 637 C CA . LEU A 1 87 ? -9.689 1.825 13.372 1.00 82.12 87 LEU A CA 1
ATOM 638 C C . LEU A 1 87 ? -9.544 2.893 14.464 1.00 82.12 87 LEU A C 1
ATOM 640 O O . LEU A 1 87 ? -10.067 2.729 15.567 1.00 82.12 87 LEU A O 1
ATOM 644 N N . ASN A 1 88 ? -8.920 4.028 14.140 1.00 84.00 88 ASN A N 1
ATOM 645 C CA . ASN A 1 88 ? -8.805 5.169 15.049 1.00 84.00 88 ASN A CA 1
ATOM 646 C C . ASN A 1 88 ? -10.173 5.700 15.491 1.00 84.00 88 ASN A C 1
ATOM 648 O O . ASN A 1 88 ? -10.376 6.000 16.671 1.00 84.00 88 ASN A O 1
ATOM 652 N N . PHE A 1 89 ? -11.120 5.808 14.559 1.00 83.50 89 PHE A N 1
ATOM 653 C CA . PHE A 1 89 ? -12.485 6.214 14.873 1.00 83.50 89 PHE A CA 1
ATOM 654 C C . PHE A 1 89 ? -13.169 5.219 15.817 1.00 83.50 89 PHE A C 1
ATOM 656 O O . PHE A 1 89 ? -13.770 5.634 16.813 1.00 83.50 89 PHE A O 1
ATOM 663 N N . ALA A 1 90 ? -13.056 3.914 15.547 1.00 80.69 90 ALA A N 1
ATOM 664 C CA . ALA A 1 90 ? -13.641 2.866 16.381 1.00 80.69 90 ALA A CA 1
ATOM 665 C C . AL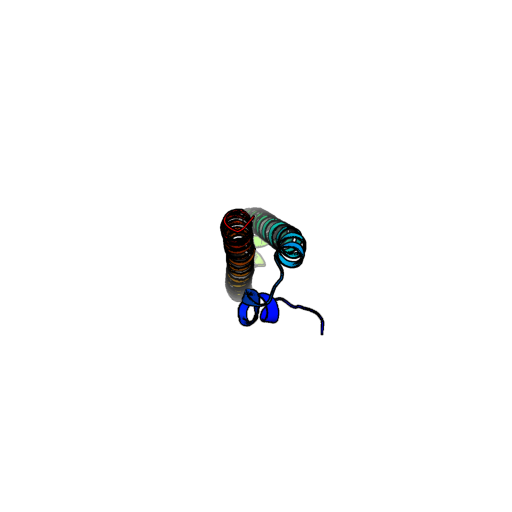A A 1 90 ? -13.093 2.907 17.817 1.00 80.69 90 ALA A C 1
ATOM 667 O O . ALA A 1 90 ? -13.874 2.860 18.771 1.00 80.69 90 ALA A O 1
ATOM 668 N N . ILE A 1 91 ? -11.776 3.078 17.976 1.00 80.88 91 ILE A N 1
ATOM 669 C CA . ILE A 1 91 ? -11.118 3.223 19.282 1.00 80.88 91 ILE A CA 1
ATOM 670 C C . ILE A 1 91 ? -11.662 4.449 20.023 1.00 80.88 91 ILE A C 1
ATOM 672 O O . ILE A 1 91 ? -12.154 4.319 21.144 1.00 80.88 91 ILE A O 1
ATOM 676 N N . LYS A 1 92 ? -11.626 5.635 19.399 1.00 82.75 92 LYS A N 1
ATOM 677 C CA . LYS A 1 92 ? -12.063 6.892 20.036 1.00 82.75 92 LYS A CA 1
ATOM 678 C C . LYS A 1 92 ? -13.524 6.839 20.470 1.00 82.75 92 LYS A C 1
ATOM 680 O O . LYS A 1 92 ? -13.851 7.187 21.601 1.00 82.75 92 LYS A O 1
ATOM 685 N N . THR A 1 93 ? -14.390 6.362 19.585 1.00 80.50 93 THR A N 1
ATOM 686 C CA . THR A 1 93 ? -15.836 6.335 19.809 1.00 80.50 93 THR A CA 1
ATOM 687 C C . THR A 1 93 ? -16.204 5.356 20.925 1.00 80.50 93 THR A C 1
ATOM 689 O O . THR A 1 93 ? -16.961 5.698 21.833 1.00 80.50 93 THR A O 1
ATOM 692 N N . LYS A 1 94 ? -15.623 4.150 20.928 1.00 73.38 94 LYS A N 1
ATOM 693 C CA . LYS A 1 94 ? -15.917 3.142 21.960 1.00 73.38 94 LYS A CA 1
ATOM 694 C C . LYS A 1 94 ? -15.324 3.496 23.323 1.00 73.38 94 LYS A C 1
ATOM 696 O O . LYS A 1 94 ? -15.953 3.203 24.337 1.00 73.38 94 LYS A O 1
ATOM 701 N N . LEU A 1 95 ? -14.177 4.174 23.360 1.00 65.69 95 LEU A N 1
ATOM 702 C CA . LEU A 1 95 ? -13.619 4.712 24.604 1.00 65.69 95 LEU A CA 1
ATOM 703 C C . LEU A 1 95 ? -14.460 5.869 25.166 1.00 65.69 95 LEU A C 1
ATOM 705 O O . LEU A 1 95 ? -14.654 5.930 26.378 1.00 65.69 95 LEU A O 1
ATOM 709 N N . SER A 1 96 ? -15.005 6.744 24.311 1.00 68.62 96 SER A N 1
ATOM 710 C CA . SER A 1 96 ? -15.907 7.828 24.736 1.00 68.62 96 SER A CA 1
ATOM 711 C C . SER A 1 96 ? -17.169 7.278 25.403 1.00 68.62 96 SER A C 1
ATOM 713 O O . SER A 1 96 ? -17.490 7.651 26.530 1.00 68.62 96 SER A O 1
ATOM 715 N N . PHE A 1 97 ? -17.825 6.302 24.767 1.00 63.69 97 PHE A N 1
ATOM 716 C CA . PHE A 1 97 ? -19.031 5.680 25.319 1.00 63.69 97 PHE A CA 1
ATOM 717 C C . PHE A 1 97 ? -18.777 4.877 26.602 1.00 63.69 97 PHE A C 1
ATOM 719 O O . PHE A 1 97 ? -19.646 4.818 27.472 1.00 63.69 97 PHE A O 1
ATOM 726 N N . ALA A 1 98 ? -17.600 4.263 26.756 1.00 61.19 98 ALA A N 1
ATOM 727 C CA . ALA A 1 98 ? -17.228 3.606 28.010 1.00 61.19 98 ALA A CA 1
ATOM 728 C C . ALA A 1 98 ? -17.085 4.617 29.163 1.00 61.19 98 ALA A C 1
ATOM 730 O O . ALA A 1 98 ? -17.487 4.337 30.292 1.00 61.19 98 ALA A O 1
ATOM 731 N N . LYS A 1 99 ? -16.562 5.812 28.870 1.00 61.12 99 LYS A N 1
ATOM 732 C CA . LYS A 1 99 ? -16.369 6.886 29.850 1.00 61.12 99 LYS A CA 1
ATOM 733 C C . LYS A 1 99 ? -17.698 7.496 30.309 1.00 61.12 99 LYS A C 1
ATOM 735 O O . LYS A 1 99 ? -17.894 7.689 31.506 1.00 61.12 99 LYS A O 1
ATOM 740 N N . GLU A 1 100 ? -18.630 7.712 29.382 1.00 61.88 100 GLU A N 1
ATOM 741 C CA . GLU A 1 100 ? -19.981 8.218 29.676 1.00 61.88 100 GLU A CA 1
ATOM 742 C C . GLU A 1 100 ? -20.814 7.231 30.509 1.00 61.88 100 GLU A C 1
ATOM 744 O O . GLU A 1 100 ? -21.511 7.637 31.438 1.00 61.88 100 GLU A O 1
ATOM 749 N N . ARG A 1 101 ? -20.709 5.918 30.247 1.00 59.69 101 ARG A N 1
ATOM 750 C CA . ARG A 1 101 ? -21.397 4.898 31.063 1.00 59.69 101 ARG A CA 1
ATOM 751 C C . ARG A 1 101 ? -20.887 4.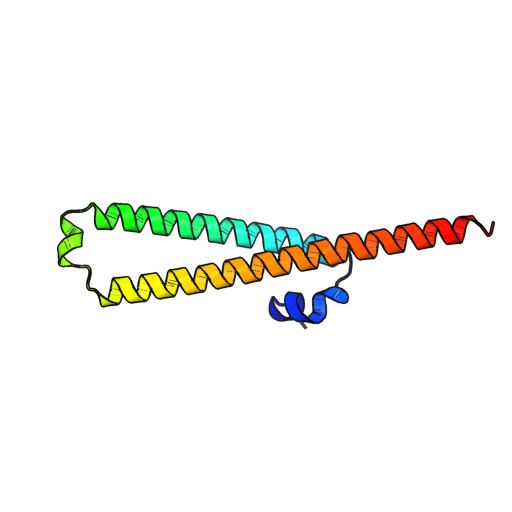845 32.500 1.00 59.69 101 ARG A C 1
ATOM 753 O O . ARG A 1 101 ? -21.694 4.684 33.411 1.00 59.69 101 ARG A O 1
ATOM 760 N N . ASN A 1 102 ? -19.581 5.003 32.710 1.00 59.78 102 ASN A N 1
ATOM 761 C CA . ASN A 1 102 ? -19.016 5.032 34.059 1.00 59.78 102 ASN A CA 1
ATOM 762 C C . ASN A 1 102 ? -19.432 6.300 34.820 1.00 59.78 102 ASN A C 1
ATOM 764 O O . ASN A 1 102 ? -19.787 6.202 35.989 1.00 59.78 102 ASN A O 1
ATOM 768 N N . GLN A 1 103 ? -19.506 7.457 34.153 1.00 58.47 103 GLN A N 1
ATOM 769 C CA . GLN A 1 103 ? -20.020 8.686 34.773 1.00 58.47 103 GLN A CA 1
ATOM 770 C C . GLN A 1 103 ? -21.513 8.609 35.118 1.00 58.47 103 GLN A C 1
ATOM 772 O O . GLN A 1 103 ? -21.924 9.129 36.148 1.00 58.47 103 GLN A O 1
ATOM 777 N N . CYS A 1 104 ? -22.335 7.944 34.303 1.00 57.00 104 CYS A N 1
ATOM 778 C CA . CYS A 1 104 ? -23.766 7.790 34.588 1.00 57.00 104 CYS A CA 1
ATOM 779 C C . CYS A 1 104 ? -24.047 6.733 35.682 1.00 57.00 104 CYS A C 1
ATOM 781 O O . CYS A 1 104 ? -25.040 6.826 36.399 1.00 57.00 104 CYS A O 1
ATOM 783 N N . GLY A 1 105 ? -23.158 5.745 35.844 1.00 54.84 105 GLY A N 1
ATOM 784 C CA . GLY A 1 105 ? -23.244 4.720 36.891 1.00 54.84 105 GLY A CA 1
ATOM 785 C C . GLY A 1 105 ? -22.810 5.181 38.289 1.00 54.84 105 GLY A C 1
ATOM 786 O O . GLY A 1 105 ? -23.234 4.583 39.275 1.00 54.84 105 GLY A O 1
ATOM 787 N N . GLU A 1 106 ? -22.003 6.241 38.395 1.00 50.53 106 GLU A N 1
ATOM 788 C CA . GLU A 1 106 ? -21.549 6.799 39.682 1.00 50.53 106 GLU A CA 1
ATOM 789 C C . GLU A 1 106 ? -22.549 7.771 40.330 1.00 50.53 106 GLU A C 1
ATOM 791 O O . GLU A 1 106 ? -22.441 8.042 41.519 1.00 50.53 106 GLU A O 1
ATOM 796 N N . VAL A 1 107 ? -23.564 8.246 39.599 1.00 52.44 107 VAL A N 1
ATOM 797 C CA . VAL A 1 107 ? -24.582 9.181 40.132 1.00 52.44 107 VAL A CA 1
ATOM 798 C C . VAL A 1 107 ? -25.707 8.458 40.901 1.00 52.44 107 VAL A C 1
ATOM 800 O O . VAL A 1 107 ? -26.521 9.102 41.553 1.00 52.44 107 VAL A O 1
ATOM 803 N N . ASN A 1 108 ? -25.741 7.120 40.876 1.00 48.94 108 ASN A N 1
ATOM 804 C CA . ASN A 1 108 ? -26.787 6.301 41.511 1.00 48.94 108 ASN A CA 1
ATOM 805 C C . ASN A 1 108 ? -26.293 5.454 42.705 1.00 48.94 108 ASN A C 1
ATOM 807 O O . ASN A 1 108 ? -26.883 4.408 42.987 1.00 48.94 108 ASN A O 1
ATOM 811 N N . LYS A 1 109 ? -25.221 5.860 43.395 1.00 44.22 109 LYS A N 1
ATOM 812 C CA . LYS A 1 109 ? -24.789 5.237 44.659 1.00 44.22 109 LYS A CA 1
ATOM 813 C C . LYS A 1 109 ? -24.887 6.198 45.830 1.00 44.22 109 LYS A C 1
ATOM 815 O O . LYS A 1 109 ? -24.495 7.369 45.652 1.00 44.22 109 LYS A O 1
#

Radius of gyration: 21.87 Å; chains: 1; bounding box: 51×25×70 Å

Organism: NCBI:txid93378

Secondary structure (DSSP, 8-state):
----HHHHHHSGGGS-HHHHHHHHHHHHHHHHHHHHHHHHHHHHHHHHHT-TTTTTT--HHHHHHHHHHHHHHHHHHHHHHHHHHHHHHHHHHHHHHHHHHHHHHGGG-

Sequence (109 aa):
MAKDAYWLVKDFSRCSADEAKECIAAASGTRESLINGIGVIGKLLFIAGTSDDAADEVNNSDIALLGDFISKIARLHEGISLAESNLNFAIKTKLSFAKERNQCGEVNK

pLDDT: mean 74.84, std 9.51, range [44.22, 86.94]